Protein AF-A0A7L3MRR7-F1 (afdb_monomer)

InterPro domains:
  IPR009428 Beta-catenin-interacting ICAT domain [PF06384] (1-56)
  IPR036911 Beta-catenin-interacting ICAT superfamily [G3DSA:1.10.10.490] (1-54)
  IPR036911 Beta-catenin-interacting ICAT superfamily [SSF81730] (7-57)

Structure (mmCIF, N/CA/C/O backbone):
data_AF-A0A7L3MRR7-F1
#
_entry.id   AF-A0A7L3MRR7-F1
#
loop_
_atom_site.group_PDB
_atom_site.id
_atom_site.type_symbol
_atom_site.label_atom_id
_atom_site.label_alt_id
_atom_site.label_comp_id
_atom_site.label_asym_id
_atom_site.label_entity_id
_atom_site.label_seq_id
_atom_site.pdbx_PDB_ins_code
_atom_site.Cartn_x
_atom_site.Cartn_y
_atom_site.Cartn_z
_atom_site.occupancy
_atom_site.B_iso_or_equiv
_atom_site.auth_seq_id
_atom_site.auth_comp_id
_atom_site.auth_asym_id
_atom_site.auth_atom_id
_atom_site.pdbx_PDB_model_num
ATOM 1 N N . MET A 1 1 ? 16.453 24.112 -23.879 1.00 46.53 1 MET A N 1
ATOM 2 C CA . MET A 1 1 ? 15.832 23.663 -22.613 1.00 46.53 1 MET A CA 1
ATOM 3 C C . MET A 1 1 ? 16.465 22.337 -22.221 1.00 46.53 1 MET A C 1
ATOM 5 O O . MET A 1 1 ? 16.084 21.318 -22.779 1.00 46.53 1 MET A O 1
ATOM 9 N N . ASN A 1 2 ? 17.440 22.345 -21.308 1.00 47.09 2 ASN A N 1
ATOM 10 C CA . ASN A 1 2 ? 17.885 21.121 -20.639 1.00 47.09 2 ASN A CA 1
ATOM 11 C C . ASN A 1 2 ? 16.824 20.769 -19.595 1.00 47.09 2 ASN A C 1
ATOM 13 O O . ASN A 1 2 ? 16.868 21.253 -18.470 1.00 47.09 2 ASN A O 1
ATOM 17 N N . ARG A 1 3 ? 15.810 19.994 -19.990 1.00 58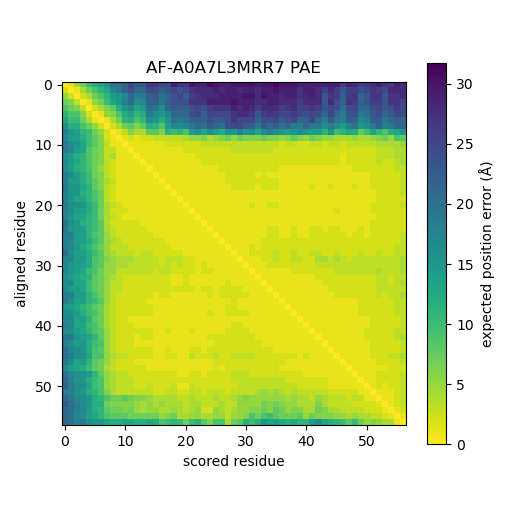.22 3 ARG A N 1
ATOM 18 C CA . ARG A 1 3 ? 15.053 19.221 -19.008 1.00 58.22 3 ARG A CA 1
ATOM 19 C C . ARG A 1 3 ? 15.947 18.045 -18.661 1.00 58.22 3 ARG A C 1
ATOM 21 O O . ARG A 1 3 ? 15.894 17.021 -19.332 1.00 58.22 3 ARG A O 1
ATOM 28 N N . GLU A 1 4 ? 16.803 18.235 -17.663 1.00 52.94 4 GLU A N 1
ATOM 29 C CA . GLU A 1 4 ? 17.326 17.122 -16.881 1.00 52.94 4 GLU A CA 1
ATOM 30 C C . GLU A 1 4 ? 16.097 16.328 -16.442 1.00 52.94 4 GLU A C 1
ATOM 32 O O . GLU A 1 4 ? 15.290 16.783 -15.628 1.00 52.94 4 GLU A O 1
ATOM 37 N N . GLY A 1 5 ? 15.844 15.226 -17.145 1.00 49.09 5 GLY A N 1
ATOM 38 C CA . GLY A 1 5 ? 14.698 14.380 -16.901 1.00 49.09 5 GLY A CA 1
ATOM 39 C C . GLY A 1 5 ? 14.876 13.801 -15.517 1.00 49.09 5 GLY A C 1
ATOM 40 O O . GLY A 1 5 ? 15.619 12.840 -15.350 1.00 49.09 5 G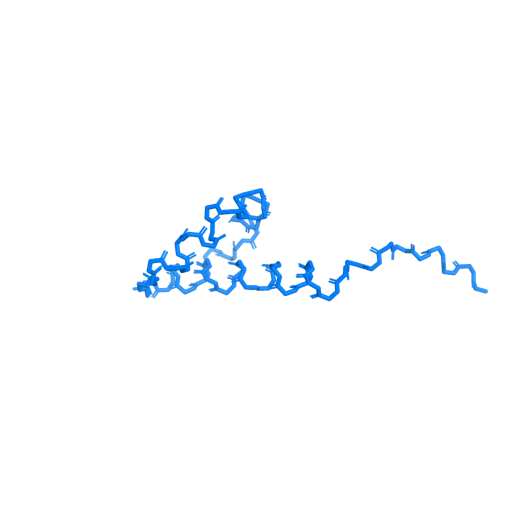LY A O 1
ATOM 41 N N . VAL A 1 6 ? 14.202 14.388 -14.526 1.00 56.34 6 VAL A N 1
ATOM 42 C CA . VAL A 1 6 ? 13.866 13.666 -13.301 1.00 56.34 6 VAL A CA 1
ATOM 43 C C . VAL A 1 6 ? 13.336 12.322 -13.795 1.00 56.34 6 VAL A C 1
ATOM 45 O O . VAL A 1 6 ? 12.393 12.354 -14.593 1.00 56.34 6 VAL A O 1
ATOM 48 N N . PRO A 1 7 ? 13.958 11.179 -13.458 1.00 57.03 7 PRO A N 1
ATOM 49 C CA . PRO A 1 7 ? 13.501 9.897 -13.961 1.00 57.03 7 PRO A CA 1
ATOM 50 C C . PRO A 1 7 ? 12.056 9.750 -13.499 1.00 57.03 7 PRO A C 1
ATOM 52 O O . PRO A 1 7 ? 11.769 9.604 -12.309 1.00 57.03 7 PRO A O 1
ATOM 55 N N . GLY A 1 8 ? 11.134 9.953 -14.440 1.00 66.31 8 GLY A N 1
ATOM 56 C CA . GLY A 1 8 ? 9.716 9.850 -14.180 1.00 66.31 8 GLY A CA 1
ATOM 57 C C . GLY A 1 8 ? 9.483 8.413 -13.766 1.00 66.31 8 GLY A C 1
ATOM 58 O O . GLY A 1 8 ? 9.855 7.505 -14.508 1.00 66.31 8 GLY A O 1
ATOM 59 N N . LYS A 1 9 ? 8.940 8.225 -12.562 1.00 75.81 9 LYS A N 1
ATOM 60 C CA . LYS A 1 9 ? 8.594 6.903 -12.036 1.00 75.81 9 LYS A CA 1
ATOM 61 C C . LYS A 1 9 ? 7.883 6.097 -13.113 1.00 75.81 9 LYS A C 1
ATOM 63 O O . LYS A 1 9 ? 7.039 6.6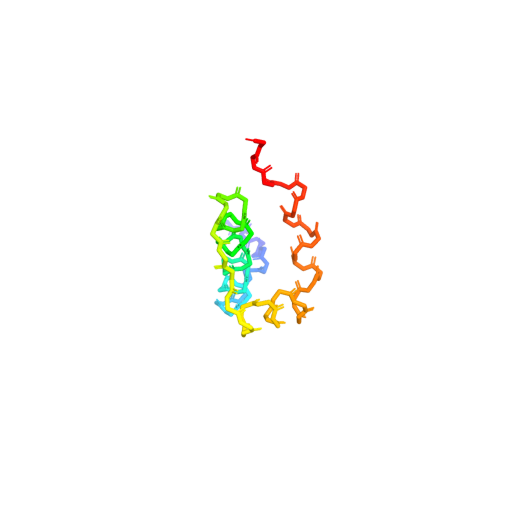47 -13.832 1.00 75.81 9 LYS A O 1
ATOM 68 N N . SER A 1 10 ? 8.225 4.819 -13.226 1.00 91.38 10 SER A N 1
ATOM 69 C CA . SER A 1 10 ? 7.610 3.956 -14.232 1.00 91.38 10 SER A CA 1
ATOM 70 C C . SER A 1 10 ? 6.081 3.929 -14.046 1.00 91.38 10 SER A C 1
ATOM 72 O O . SER A 1 10 ? 5.582 4.191 -12.943 1.00 91.38 10 SER A O 1
ATOM 74 N N . PRO A 1 11 ? 5.292 3.611 -15.090 1.00 93.31 11 PRO A N 1
ATOM 75 C CA . PRO A 1 11 ? 3.842 3.471 -14.942 1.00 93.31 11 PRO A CA 1
ATOM 76 C C . PRO A 1 11 ? 3.445 2.508 -13.812 1.00 93.31 11 PRO A C 1
ATOM 78 O O . PRO A 1 11 ? 2.479 2.756 -13.092 1.00 93.31 11 PRO A O 1
ATOM 81 N N . GLU A 1 12 ? 4.230 1.450 -13.614 1.00 93.94 12 GLU A N 1
ATOM 82 C CA . GLU A 1 12 ? 4.057 0.485 -12.529 1.00 93.94 12 GLU A CA 1
ATOM 83 C C . GLU A 1 12 ? 4.326 1.105 -11.152 1.00 93.94 12 GLU A C 1
ATOM 85 O O . GLU A 1 12 ? 3.509 0.981 -10.241 1.00 93.94 12 GLU A O 1
ATOM 90 N N . GLU A 1 13 ? 5.428 1.838 -10.995 1.00 94.50 13 GLU A N 1
ATOM 91 C CA . GLU A 1 13 ? 5.736 2.536 -9.745 1.00 94.50 13 GLU A CA 1
ATOM 92 C C . GLU A 1 13 ? 4.665 3.574 -9.406 1.00 94.50 13 GLU A C 1
ATOM 94 O O . GLU A 1 13 ? 4.273 3.711 -8.245 1.00 94.50 13 GLU A O 1
ATOM 99 N N . MET A 1 14 ? 4.148 4.287 -10.411 1.00 95.19 14 MET A N 1
ATOM 100 C CA . MET A 1 14 ? 3.025 5.202 -10.224 1.00 95.19 14 MET A CA 1
ATOM 101 C C . MET A 1 14 ? 1.768 4.465 -9.764 1.00 95.19 14 MET A C 1
ATOM 103 O O . MET A 1 14 ? 1.118 4.924 -8.822 1.00 95.19 14 MET A O 1
ATOM 107 N N . TYR A 1 15 ? 1.450 3.320 -10.373 1.00 96.88 15 TYR A N 1
ATOM 108 C CA . TYR A 1 15 ? 0.327 2.484 -9.953 1.00 96.88 15 TYR A CA 1
ATOM 109 C C . TYR A 1 15 ? 0.479 2.035 -8.497 1.00 96.88 15 TYR A C 1
ATOM 111 O O . TYR A 1 15 ? -0.452 2.199 -7.708 1.00 96.88 15 TYR A O 1
ATOM 119 N N . ILE A 1 16 ? 1.660 1.548 -8.106 1.00 98.00 16 ILE A N 1
ATOM 120 C CA . ILE A 1 16 ? 1.940 1.126 -6.728 1.00 98.00 16 ILE A CA 1
ATOM 121 C C . ILE A 1 16 ? 1.754 2.296 -5.764 1.00 98.00 16 ILE A C 1
ATOM 123 O O . ILE A 1 16 ? 1.045 2.168 -4.765 1.00 98.00 16 ILE A O 1
ATOM 127 N N . GLN A 1 17 ? 2.333 3.460 -6.072 1.00 96.69 17 GLN A N 1
ATOM 128 C CA . GLN A 1 17 ? 2.209 4.635 -5.212 1.00 96.69 17 GLN A CA 1
ATOM 129 C C . GLN A 1 17 ? 0.761 5.089 -5.045 1.00 96.69 17 GLN A C 1
ATOM 131 O O . GLN A 1 17 ? 0.356 5.407 -3.926 1.00 96.69 17 GLN A O 1
ATOM 136 N N . GLN A 1 18 ? -0.017 5.107 -6.126 1.00 97.12 18 GLN A N 1
ATOM 137 C CA . GLN A 1 18 ? -1.423 5.500 -6.084 1.00 97.12 18 GLN A CA 1
ATOM 138 C C . GLN A 1 18 ? -2.273 4.471 -5.338 1.00 97.12 18 GLN A C 1
ATOM 140 O O . GLN A 1 18 ? -3.056 4.849 -4.469 1.00 97.12 18 GLN A O 1
ATOM 145 N N . LYS A 1 19 ? -2.085 3.176 -5.613 1.00 98.44 19 LYS A N 1
ATOM 146 C CA . LYS A 1 19 ? -2.829 2.105 -4.946 1.00 98.44 19 LYS A CA 1
ATOM 147 C C . LYS A 1 19 ? -2.567 2.095 -3.444 1.00 98.44 19 LYS A C 1
ATOM 149 O O . LYS A 1 19 ? -3.523 2.059 -2.677 1.00 98.44 19 LYS A O 1
ATOM 154 N N . VAL A 1 20 ? -1.308 2.223 -3.011 1.00 98.44 20 VAL A N 1
ATOM 155 C CA . VAL A 1 20 ? -0.971 2.366 -1.583 1.00 98.44 20 VAL A CA 1
ATOM 156 C C . VAL A 1 20 ? -1.712 3.555 -0.966 1.00 98.44 20 VAL A C 1
ATOM 158 O O . VAL A 1 20 ? -2.355 3.392 0.070 1.00 98.44 20 VAL A O 1
ATOM 161 N N . ARG A 1 21 ? -1.690 4.727 -1.615 1.00 97.38 21 ARG A N 1
ATOM 162 C CA . ARG A 1 21 ? -2.378 5.926 -1.112 1.00 97.38 21 ARG A CA 1
ATOM 163 C C . ARG A 1 21 ? -3.873 5.698 -0.911 1.00 97.38 21 ARG A C 1
ATOM 165 O O . ARG A 1 21 ? -4.414 6.063 0.130 1.00 97.38 21 ARG A O 1
ATOM 172 N N . VAL A 1 22 ? -4.534 5.113 -1.909 1.00 98.06 22 VAL A N 1
ATOM 173 C CA . VAL A 1 22 ? -5.979 4.855 -1.882 1.00 98.06 22 VAL A CA 1
ATOM 174 C C . VAL A 1 22 ? -6.330 3.876 -0.766 1.00 98.06 22 VAL A C 1
ATOM 176 O O . VAL A 1 22 ? -7.216 4.171 0.029 1.00 98.06 22 VAL A O 1
ATOM 179 N N . LEU A 1 23 ? -5.607 2.760 -0.650 1.00 98.50 23 LEU A N 1
ATOM 180 C CA . LEU A 1 23 ? -5.852 1.758 0.393 1.00 98.50 23 LEU A CA 1
ATOM 181 C C . LEU A 1 23 ? -5.640 2.327 1.803 1.00 98.50 23 LEU A C 1
ATOM 183 O O . LEU A 1 23 ? -6.429 2.059 2.709 1.00 98.50 23 LEU A O 1
ATOM 187 N N . LEU A 1 24 ? -4.618 3.168 1.988 1.00 97.62 24 LEU A N 1
ATOM 188 C CA . LEU A 1 24 ? -4.400 3.866 3.253 1.00 97.62 24 LEU A CA 1
ATOM 189 C C . LEU A 1 24 ? -5.548 4.821 3.594 1.00 97.62 24 LEU A C 1
ATOM 191 O O . LEU A 1 24 ? -5.980 4.861 4.747 1.00 97.62 24 LEU A O 1
ATOM 195 N N . MET A 1 25 ? -6.066 5.551 2.605 1.00 97.50 25 MET A N 1
ATOM 196 C CA . MET A 1 25 ? -7.209 6.440 2.804 1.00 97.50 25 MET A CA 1
ATOM 197 C C . MET A 1 25 ? -8.490 5.661 3.113 1.00 97.50 25 MET A C 1
ATOM 199 O O . MET A 1 25 ? -9.210 6.031 4.032 1.00 97.50 25 MET A O 1
ATOM 203 N N . LEU A 1 26 ? -8.761 4.562 2.402 1.00 97.44 26 LEU A N 1
ATOM 204 C CA . LEU A 1 26 ? -9.915 3.693 2.663 1.00 97.44 26 LEU A CA 1
ATOM 205 C C . LEU A 1 26 ? -9.915 3.186 4.105 1.00 97.44 26 LEU A C 1
ATOM 207 O O . LEU A 1 26 ? -10.915 3.332 4.810 1.00 97.44 26 LEU A O 1
ATOM 211 N N . ARG A 1 27 ? -8.767 2.682 4.572 1.00 95.75 27 ARG A N 1
ATOM 212 C CA . ARG A 1 27 ? -8.602 2.257 5.964 1.00 95.75 27 ARG A CA 1
ATOM 213 C C . ARG A 1 27 ? -8.810 3.410 6.945 1.00 95.75 27 ARG A C 1
ATOM 215 O O . ARG A 1 27 ? -9.488 3.234 7.952 1.00 95.75 27 ARG A O 1
ATOM 222 N N . LYS A 1 28 ? -8.281 4.601 6.644 1.00 95.06 28 LYS A N 1
ATOM 223 C CA . LYS A 1 28 ? -8.487 5.802 7.471 1.00 95.06 28 LYS A CA 1
ATOM 224 C C . LYS A 1 28 ? -9.965 6.209 7.549 1.00 95.06 28 LYS A C 1
ATOM 226 O O . LYS A 1 28 ? -10.424 6.639 8.600 1.00 95.06 28 LYS A O 1
ATOM 231 N N . MET A 1 29 ? -10.716 6.033 6.465 1.00 96.38 29 MET A N 1
ATOM 232 C CA . MET A 1 29 ? -12.160 6.283 6.407 1.00 96.38 29 MET A CA 1
ATOM 233 C C . MET A 1 29 ? -12.997 5.173 7.075 1.00 96.38 29 MET A C 1
ATOM 235 O O . MET A 1 29 ? -14.221 5.210 7.000 1.00 96.38 29 MET A O 1
ATOM 239 N N . GLY A 1 30 ? -12.365 4.185 7.718 1.00 96.81 30 GLY A N 1
ATOM 240 C CA . GLY A 1 30 ? -13.045 3.103 8.434 1.00 96.81 30 GLY A CA 1
ATOM 241 C C . GLY A 1 30 ? -13.526 1.953 7.546 1.00 96.8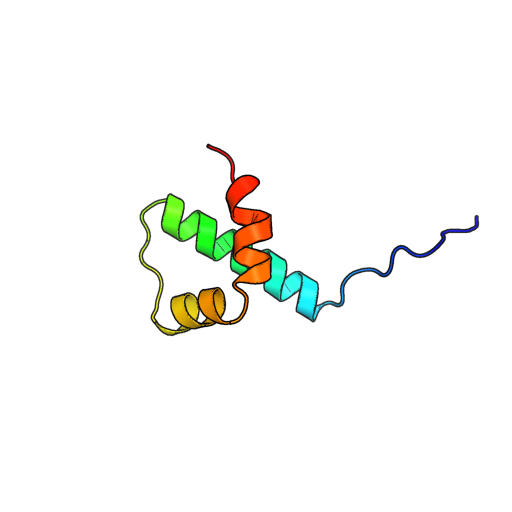1 30 GLY A C 1
ATOM 242 O O . GLY A 1 30 ? -14.290 1.110 8.009 1.00 96.81 30 GLY A O 1
ATOM 243 N N . SER A 1 31 ? -13.101 1.899 6.280 1.00 98.12 31 SER A N 1
ATOM 244 C CA . SER A 1 31 ? -13.382 0.754 5.409 1.00 98.12 31 SER A CA 1
ATOM 245 C C . SER A 1 31 ? -12.406 -0.388 5.675 1.00 98.12 31 SER A C 1
ATOM 247 O O . SER A 1 31 ? -11.212 -0.167 5.884 1.00 98.12 31 SER A O 1
ATOM 249 N N . ASN A 1 32 ? -12.908 -1.620 5.616 1.00 97.81 32 ASN A N 1
ATOM 250 C CA . ASN A 1 32 ? -12.065 -2.809 5.674 1.00 97.81 32 ASN A CA 1
ATOM 251 C C . ASN A 1 32 ? -11.340 -3.018 4.344 1.00 97.81 32 ASN A C 1
ATOM 253 O O . ASN A 1 32 ? -11.897 -2.750 3.279 1.00 97.81 32 ASN A O 1
ATOM 257 N N . LEU A 1 33 ? -10.122 -3.546 4.421 1.00 98.31 33 LEU A N 1
ATOM 258 C CA . L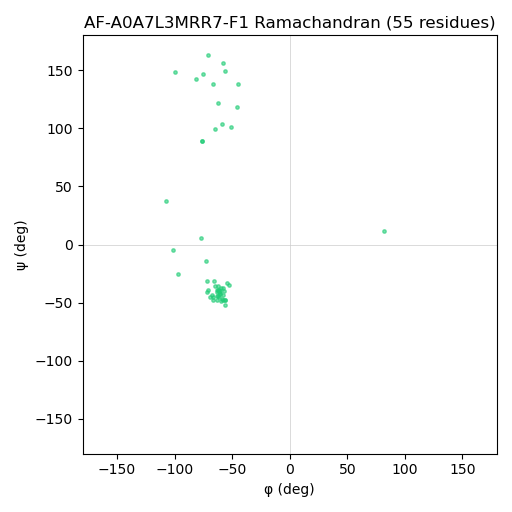EU A 1 33 ? -9.373 -4.008 3.261 1.00 98.31 33 LEU A CA 1
ATOM 259 C C . LEU A 1 33 ? -9.497 -5.528 3.135 1.00 98.31 33 LEU A C 1
ATOM 261 O O . LEU A 1 33 ? -9.627 -6.254 4.123 1.00 98.31 33 LEU A O 1
ATOM 265 N N . THR A 1 34 ? -9.458 -6.017 1.904 1.00 98.62 34 THR A N 1
ATOM 266 C CA . THR A 1 34 ? -9.400 -7.447 1.598 1.00 98.62 34 THR A CA 1
ATOM 267 C C . THR A 1 34 ? -8.030 -8.035 1.955 1.00 98.62 34 THR A C 1
ATOM 269 O O . THR A 1 34 ? -7.034 -7.323 2.097 1.00 98.62 34 THR A O 1
ATOM 272 N N . ALA A 1 35 ? -7.944 -9.365 2.055 1.00 98.50 35 ALA A N 1
ATOM 273 C CA . ALA A 1 35 ? -6.687 -10.047 2.371 1.00 98.50 35 ALA A CA 1
ATOM 274 C C . ALA A 1 35 ? -5.562 -9.741 1.361 1.00 98.50 35 ALA A C 1
ATOM 276 O O . ALA A 1 35 ? -4.412 -9.564 1.763 1.00 98.50 35 ALA A O 1
ATOM 277 N N . SER A 1 36 ? -5.898 -9.633 0.072 1.00 98.69 36 SER A N 1
ATOM 278 C CA . SER A 1 36 ? -4.942 -9.311 -0.993 1.00 98.69 36 SER A CA 1
ATOM 279 C C . SER A 1 36 ? -4.486 -7.852 -0.951 1.00 98.69 36 SER A C 1
ATOM 281 O O . SER A 1 36 ? -3.346 -7.555 -1.297 1.00 98.69 36 SER A O 1
ATOM 283 N N . GLU A 1 37 ? -5.332 -6.928 -0.499 1.00 98.69 37 GLU A N 1
ATOM 284 C CA . GLU A 1 37 ? -4.953 -5.528 -0.288 1.00 98.69 37 GLU A CA 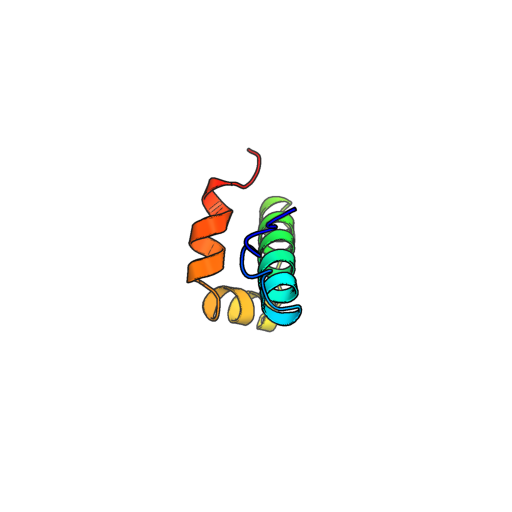1
ATOM 285 C C . GLU A 1 37 ? -4.037 -5.374 0.924 1.00 98.69 37 GLU A C 1
ATOM 287 O O . GLU A 1 37 ? -3.037 -4.662 0.848 1.00 98.69 37 GLU A O 1
ATOM 292 N N . GLU A 1 38 ? -4.316 -6.091 2.012 1.00 98.44 38 GLU A N 1
ATOM 293 C CA . GLU A 1 38 ? -3.417 -6.141 3.166 1.00 98.44 38 GLU A CA 1
ATOM 294 C C . GLU A 1 38 ? -2.065 -6.773 2.799 1.00 98.44 38 GLU A C 1
ATOM 2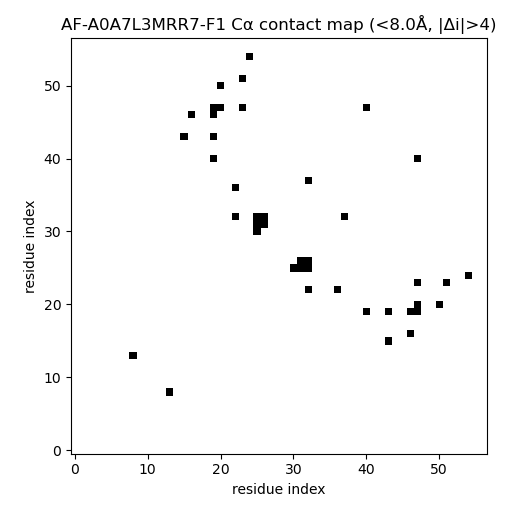96 O O . GLU A 1 38 ? -1.013 -6.298 3.226 1.00 98.44 38 GLU A O 1
ATOM 301 N N . GLU A 1 39 ? -2.060 -7.817 1.967 1.00 98.69 39 GLU A N 1
ATOM 302 C CA . GLU A 1 39 ? -0.826 -8.390 1.420 1.00 98.69 39 GLU A CA 1
ATOM 303 C C . GLU A 1 39 ? -0.078 -7.398 0.531 1.00 98.69 39 GLU A C 1
ATOM 305 O O . GLU A 1 39 ? 1.124 -7.211 0.703 1.00 98.69 39 GLU A O 1
ATOM 310 N N . PHE A 1 40 ? -0.783 -6.692 -0.351 1.00 98.69 40 PHE A N 1
ATOM 311 C CA . PHE A 1 40 ? -0.195 -5.659 -1.195 1.00 98.69 40 PHE A CA 1
ATOM 312 C C . PHE A 1 40 ? 0.483 -4.561 -0.360 1.00 98.69 40 PHE A C 1
ATOM 314 O O . PHE A 1 40 ? 1.611 -4.163 -0.654 1.00 98.69 40 PHE A O 1
ATOM 321 N N . LEU A 1 41 ? -0.158 -4.102 0.720 1.00 98.50 41 LEU A N 1
ATOM 322 C CA . LEU A 1 41 ? 0.432 -3.121 1.634 1.00 98.50 41 LEU A CA 1
ATOM 323 C C . LEU A 1 41 ? 1.673 -3.663 2.360 1.00 98.50 41 LEU A C 1
ATOM 325 O O . LEU A 1 41 ? 2.620 -2.904 2.566 1.00 98.50 41 LEU A O 1
ATOM 329 N N . ARG A 1 42 ? 1.706 -4.957 2.710 1.00 98.25 42 ARG A N 1
ATOM 330 C CA . ARG A 1 42 ? 2.902 -5.605 3.279 1.00 98.25 42 ARG A CA 1
ATOM 331 C C . ARG A 1 42 ? 4.041 -5.689 2.264 1.00 98.25 42 ARG A C 1
ATOM 333 O O . ARG A 1 42 ? 5.166 -5.327 2.598 1.00 98.25 42 ARG A O 1
ATOM 340 N N . THR A 1 43 ? 3.752 -6.097 1.029 1.00 98.56 43 THR A N 1
ATOM 341 C CA . THR A 1 43 ? 4.744 -6.189 -0.055 1.00 98.56 43 THR A CA 1
ATOM 342 C C . THR A 1 43 ? 5.393 -4.837 -0.347 1.00 98.56 43 THR A C 1
ATOM 344 O O . THR A 1 43 ? 6.600 -4.764 -0.560 1.00 98.56 43 THR A O 1
ATOM 347 N N . TYR A 1 44 ? 4.626 -3.745 -0.280 1.00 98.19 44 TYR A N 1
ATOM 348 C CA . TYR A 1 44 ? 5.116 -2.386 -0.533 1.00 98.19 44 TYR A CA 1
ATOM 349 C C . TYR A 1 44 ? 5.234 -1.534 0.741 1.00 98.19 44 TYR A C 1
ATOM 351 O O . TYR A 1 44 ? 5.009 -0.319 0.710 1.00 98.19 44 TYR A O 1
ATOM 359 N N . ALA A 1 45 ? 5.645 -2.144 1.859 1.00 97.62 45 ALA A N 1
ATOM 360 C CA . ALA A 1 45 ? 5.756 -1.480 3.162 1.00 97.62 45 ALA A CA 1
ATOM 361 C C . ALA A 1 45 ? 6.634 -0.211 3.144 1.00 97.62 45 ALA A C 1
ATOM 363 O O . ALA A 1 45 ? 6.339 0.760 3.839 1.00 97.62 45 ALA A O 1
ATOM 364 N N . GLY A 1 46 ? 7.680 -0.165 2.311 1.00 96.44 46 GLY A N 1
ATOM 365 C CA . GLY A 1 46 ? 8.508 1.039 2.149 1.00 96.44 46 GLY A CA 1
ATOM 366 C C . GLY A 1 46 ? 7.717 2.243 1.619 1.00 96.44 46 GLY A C 1
ATOM 367 O O . GLY A 1 46 ? 7.854 3.358 2.122 1.00 96.44 46 GLY A O 1
ATOM 368 N N . VAL A 1 47 ? 6.823 2.010 0.654 1.00 96.50 47 VAL A N 1
ATOM 369 C CA . VAL A 1 47 ? 5.936 3.046 0.106 1.00 96.50 47 VAL A CA 1
ATOM 370 C C . VAL A 1 47 ? 4.873 3.433 1.130 1.00 96.50 47 VAL A C 1
ATOM 372 O O . VAL A 1 47 ? 4.579 4.618 1.278 1.00 96.50 47 VAL A O 1
ATOM 375 N N . VAL A 1 48 ? 4.341 2.457 1.874 1.00 97.44 48 VAL A N 1
ATOM 376 C CA . VAL A 1 48 ? 3.400 2.703 2.976 1.00 97.44 48 VAL A CA 1
ATOM 377 C C . VAL A 1 48 ? 4.009 3.650 4.003 1.00 97.44 48 VAL A C 1
ATOM 379 O O . VAL A 1 48 ? 3.419 4.688 4.290 1.00 97.44 48 VAL A O 1
ATOM 382 N N . ASN A 1 49 ? 5.212 3.349 4.493 1.00 96.00 49 ASN A N 1
ATOM 383 C CA . ASN A 1 49 ? 5.901 4.173 5.486 1.00 96.00 49 ASN A CA 1
ATOM 384 C C . ASN A 1 49 ? 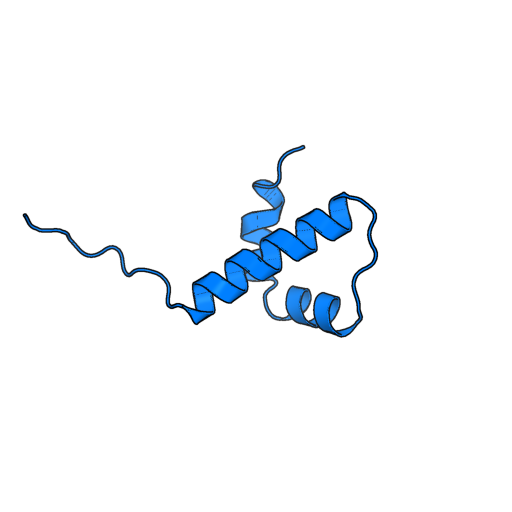6.168 5.592 4.970 1.00 96.00 49 ASN A C 1
ATOM 386 O O . ASN A 1 49 ? 5.978 6.560 5.704 1.00 96.00 49 ASN A O 1
ATOM 390 N N . SER A 1 50 ? 6.546 5.730 3.695 1.00 94.62 50 SER A N 1
ATOM 391 C CA . SER A 1 50 ? 6.767 7.041 3.076 1.00 94.62 50 SER A CA 1
ATOM 392 C C . SER A 1 50 ? 5.495 7.883 2.961 1.00 94.62 50 SER A C 1
ATOM 394 O O . SER A 1 50 ? 5.592 9.108 2.958 1.00 94.62 50 SER A O 1
ATOM 396 N N . GLN A 1 51 ? 4.328 7.259 2.793 1.00 94.00 51 GLN A N 1
ATOM 397 C CA . GLN A 1 51 ? 3.072 7.972 2.558 1.00 94.00 51 GLN A CA 1
ATOM 398 C C . GLN A 1 51 ? 2.241 8.165 3.822 1.00 94.00 51 GLN A C 1
ATOM 400 O O . GLN A 1 51 ? 1.468 9.116 3.879 1.00 94.00 51 GLN A O 1
ATOM 405 N N . LEU A 1 52 ? 2.396 7.306 4.830 1.00 91.88 52 LEU A N 1
ATOM 406 C CA . LEU A 1 52 ? 1.616 7.360 6.066 1.00 91.88 52 LEU A CA 1
ATOM 407 C C . LEU A 1 52 ? 1.745 8.720 6.770 1.00 91.88 52 LEU A C 1
ATOM 409 O O . LEU A 1 52 ? 0.748 9.263 7.234 1.00 91.88 52 LEU A O 1
ATOM 413 N N . SER A 1 53 ? 2.947 9.302 6.778 1.00 88.88 53 SER A N 1
ATOM 414 C CA . SER A 1 53 ? 3.218 10.635 7.337 1.00 88.88 53 SER A CA 1
ATOM 415 C C . SER A 1 53 ? 2.677 11.795 6.492 1.00 88.88 53 SER A C 1
ATOM 417 O O . SER A 1 53 ? 2.618 12.923 6.971 1.00 88.88 53 SER A O 1
ATOM 419 N N . GLN A 1 54 ? 2.293 11.533 5.241 1.00 89.88 54 GLN A N 1
ATOM 420 C CA . GLN A 1 54 ? 1.789 12.527 4.289 1.00 89.88 54 GLN A CA 1
ATOM 421 C C . GLN A 1 54 ? 0.264 12.499 4.165 1.00 89.88 54 GLN A C 1
ATOM 423 O O . GLN A 1 54 ? -0.306 13.312 3.434 1.00 89.88 54 GLN A O 1
ATOM 428 N N . LEU A 1 55 ? -0.407 11.549 4.823 1.00 86.81 55 LEU A N 1
ATOM 429 C CA . LEU A 1 55 ? -1.859 11.510 4.812 1.00 86.81 55 LEU A CA 1
ATOM 430 C C . LEU A 1 55 ? -2.398 12.743 5.554 1.00 86.81 55 LEU A C 1
ATOM 432 O O . LEU A 1 55 ? -1.866 13.102 6.608 1.00 86.81 55 LEU A O 1
ATOM 436 N N . PRO A 1 56 ? -3.451 13.395 5.030 1.00 82.62 56 PRO A N 1
ATOM 437 C CA . PRO A 1 56 ? -4.136 14.455 5.761 1.00 82.62 56 PRO A CA 1
ATOM 438 C C . PRO A 1 56 ? -4.613 13.916 7.114 1.00 82.62 56 PRO A C 1
ATOM 440 O O . PRO A 1 56 ? -4.901 12.720 7.213 1.00 82.62 56 PRO A O 1
ATOM 443 N N . GLN A 1 57 ? -4.685 14.774 8.136 1.00 77.19 57 GLN A N 1
ATOM 444 C CA . GLN A 1 57 ? -5.228 14.430 9.461 1.00 77.19 57 GLN A CA 1
ATOM 445 C C . GLN A 1 57 ? -6.747 14.301 9.433 1.00 77.19 57 GLN A C 1
ATOM 447 O O . GLN A 1 57 ? -7.380 14.898 8.539 1.00 77.19 57 GLN A O 1
#

Mean predicted aligned error: 6.08 Å

Nearest PDB structures (foldseek):
  1m1e-assembly1_B  TM=9.304E-01  e=2.041E-05  Homo sapiens
  1luj-assembly1_B  TM=8.837E-01  e=1.578E-05  Mus musculus
  1t08-assembly1_B  TM=9.840E-01  e=4.705E-05  Homo sapiens

Organism: NCBI:txid2585811

Solvent-accessible surface area (backbone atoms only — not comparable to full-atom values): 3598 Å² total; per-residue (Å²): 133,88,72,78,69,70,81,72,71,50,74,65,56,48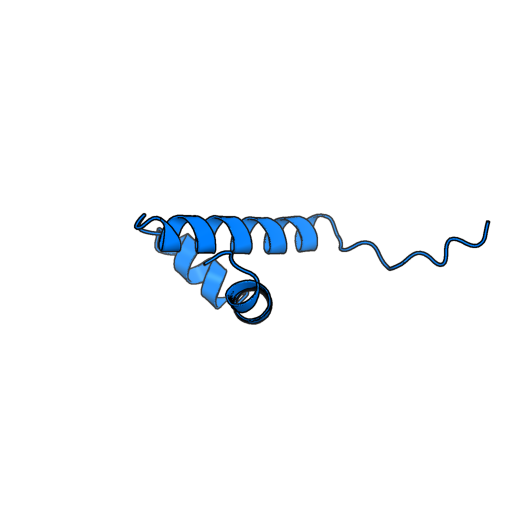,49,53,57,50,52,50,52,51,56,53,48,41,46,72,74,71,44,87,74,55,73,66,54,54,49,50,47,60,78,41,39,71,58,44,61,68,43,64,82,69,53,81,131

pLDDT: mean 89.5, std 15.21, range [46.53, 98.69]

Foldseek 3Di:
DPPPPPPPPDPVRVVLLVLLLVLLVCVVVVHDDDPVSVVSCVVPVVSNVVCVVVDDD

Secondary structure (DSSP, 8-state):
----------HHHHHHHHHHHHHHHHHHTTPPPPHHHHHHHHHTHHHHHHHHTTS--

Radius of gyration: 13.8 Å; Cα contacts (8 Å, |Δi|>4): 21; chains: 1; bounding box: 31×34×32 Å

Sequence (57 aa):
MNREGVPGKSPEEMYIQQKVRVLLMLRKMGSNLTASEEEFLRTYAGVVNSQLSQLPQ